Protein AF-A0A917TXV7-F1 (afdb_monomer_lite)

Structure (mmCIF, N/CA/C/O backbone):
data_AF-A0A917TXV7-F1
#
_entry.id   AF-A0A917TXV7-F1
#
loop_
_atom_site.group_PDB
_atom_site.id
_atom_site.type_symbol
_atom_site.label_atom_id
_atom_site.label_alt_id
_atom_site.label_comp_id
_atom_site.label_asym_id
_atom_site.label_entity_id
_atom_site.label_seq_id
_atom_site.pdbx_PDB_ins_code
_atom_site.Cartn_x
_atom_site.Cartn_y
_atom_site.Cartn_z
_atom_site.occupancy
_atom_site.B_iso_or_equiv
_atom_site.auth_seq_id
_atom_site.auth_comp_id
_atom_site.auth_asym_id
_atom_site.auth_atom_id
_atom_site.pdbx_PDB_model_num
ATOM 1 N N . MET A 1 1 ? 18.339 18.448 -22.336 1.00 46.38 1 MET A N 1
ATOM 2 C CA . MET A 1 1 ? 19.420 17.885 -21.497 1.0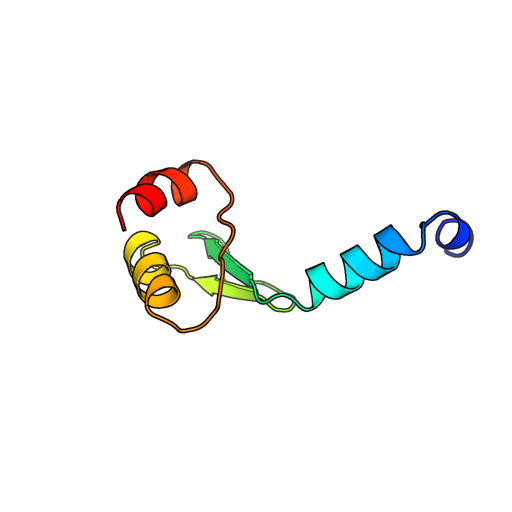0 46.38 1 MET A CA 1
ATOM 3 C C . MET A 1 1 ? 18.811 16.823 -20.574 1.00 46.38 1 MET A C 1
ATOM 5 O O . MET A 1 1 ? 18.547 17.099 -19.420 1.00 46.38 1 MET A O 1
ATOM 9 N N . PHE A 1 2 ? 18.467 15.650 -21.119 1.00 51.81 2 PHE A N 1
ATOM 10 C CA . PHE A 1 2 ? 17.732 14.569 -20.423 1.00 51.81 2 PHE A CA 1
ATOM 11 C C . PHE A 1 2 ? 18.217 13.180 -20.900 1.00 51.81 2 PHE A C 1
ATOM 13 O O . PHE A 1 2 ? 17.455 12.224 -20.948 1.00 51.81 2 PHE A O 1
ATOM 20 N N . GLY A 1 3 ? 19.478 13.086 -21.346 1.00 49.56 3 GLY A N 1
ATOM 21 C CA . GLY A 1 3 ? 19.971 11.949 -22.140 1.00 49.56 3 GLY A CA 1
ATOM 22 C C . GLY A 1 3 ? 21.256 11.278 -21.652 1.00 49.56 3 GLY A C 1
ATOM 23 O O . GLY A 1 3 ? 21.733 10.394 -22.342 1.00 49.56 3 GLY A O 1
ATOM 24 N N . LEU A 1 4 ? 21.825 11.667 -20.502 1.00 48.75 4 LEU A N 1
ATOM 25 C CA . LEU A 1 4 ? 23.138 11.164 -20.047 1.00 48.75 4 LEU A CA 1
ATOM 26 C C . LEU A 1 4 ? 23.106 10.326 -18.751 1.00 48.75 4 LEU A C 1
ATOM 28 O O . LEU A 1 4 ? 24.155 9.912 -18.278 1.00 48.75 4 LEU A O 1
ATOM 32 N N . TYR A 1 5 ? 21.930 10.033 -18.179 1.00 53.66 5 TYR A N 1
ATOM 33 C CA . TYR A 1 5 ? 21.812 9.217 -16.950 1.00 53.66 5 TYR A CA 1
ATOM 34 C C . TYR A 1 5 ? 21.272 7.799 -17.172 1.00 53.66 5 TYR A C 1
ATOM 36 O O . TYR A 1 5 ? 21.349 6.966 -16.274 1.00 53.66 5 TYR A O 1
ATOM 44 N N . ALA A 1 6 ? 20.703 7.506 -18.343 1.00 54.47 6 ALA A N 1
ATOM 45 C CA . ALA A 1 6 ? 20.102 6.197 -18.599 1.00 54.47 6 ALA A CA 1
ATOM 46 C C . ALA A 1 6 ? 21.152 5.091 -18.822 1.00 54.47 6 ALA A C 1
ATOM 48 O O . ALA A 1 6 ? 20.863 3.926 -18.570 1.00 54.47 6 ALA A O 1
ATOM 49 N N . GLU A 1 7 ? 22.367 5.453 -19.241 1.00 57.06 7 GLU A N 1
ATOM 50 C CA . GLU A 1 7 ? 23.433 4.510 -19.609 1.00 57.06 7 GLU A CA 1
ATOM 51 C C . GLU A 1 7 ? 24.144 3.871 -18.398 1.00 57.06 7 GLU A C 1
ATOM 53 O O . GLU A 1 7 ? 24.837 2.872 -18.550 1.00 57.06 7 GLU A O 1
ATOM 58 N N . TYR A 1 8 ? 23.918 4.381 -17.180 1.00 60.69 8 TYR A N 1
ATOM 59 C CA . TYR A 1 8 ? 24.504 3.841 -15.943 1.00 60.69 8 TYR A CA 1
ATOM 60 C C . TYR A 1 8 ? 23.565 2.945 -15.132 1.00 60.69 8 TYR A C 1
ATOM 62 O O . TYR A 1 8 ? 23.945 2.529 -14.038 1.00 60.69 8 TYR A O 1
ATOM 70 N N . ARG A 1 9 ? 22.357 2.631 -15.627 1.00 68.56 9 ARG A N 1
ATOM 71 C CA . ARG A 1 9 ? 21.515 1.653 -14.932 1.00 68.56 9 ARG A CA 1
ATOM 72 C C . ARG A 1 9 ? 21.899 0.243 -15.317 1.00 68.56 9 ARG A C 1
ATOM 74 O O . ARG A 1 9 ? 21.783 -0.144 -16.480 1.00 68.56 9 ARG A O 1
ATOM 81 N N . LEU A 1 10 ? 22.310 -0.538 -14.326 1.00 86.69 10 LEU A N 1
ATOM 82 C CA . LEU A 1 10 ? 22.618 -1.945 -14.542 1.00 86.69 10 LEU A CA 1
ATOM 83 C C . LEU A 1 10 ? 21.345 -2.671 -15.021 1.00 86.69 10 LEU A C 1
ATOM 85 O O . LEU A 1 10 ? 20.247 -2.325 -14.576 1.00 86.69 10 LEU A O 1
ATOM 89 N N . PRO A 1 11 ? 21.445 -3.701 -15.884 1.00 90.56 11 PRO A N 1
ATOM 90 C CA . PRO A 1 11 ? 20.279 -4.471 -16.325 1.00 90.56 11 PRO A CA 1
ATOM 91 C C . PRO A 1 11 ? 19.385 -4.937 -15.164 1.00 90.56 11 PRO A C 1
ATOM 93 O O . PRO A 1 11 ? 18.160 -4.875 -15.263 1.00 90.56 11 PRO A O 1
ATOM 96 N N . ALA A 1 12 ? 19.998 -5.293 -14.029 1.00 91.50 12 ALA A N 1
ATOM 97 C CA . ALA A 1 12 ? 19.303 -5.655 -12.797 1.00 91.50 12 ALA A CA 1
ATOM 98 C C . ALA A 1 12 ? 18.447 -4.513 -12.217 1.00 91.50 12 ALA A C 1
ATOM 100 O O . ALA A 1 12 ? 17.342 -4.757 -11.744 1.00 91.50 12 ALA A O 1
ATOM 101 N N . GLU A 1 13 ? 18.902 -3.261 -12.282 1.00 92.25 13 GLU A N 1
ATOM 102 C CA . GLU A 1 13 ? 18.140 -2.101 -11.802 1.00 92.25 13 GLU A CA 1
ATOM 103 C C . GLU A 1 13 ? 16.951 -1.794 -12.716 1.00 92.25 13 GLU A C 1
ATOM 105 O O . GLU A 1 13 ? 15.882 -1.403 -12.246 1.00 92.25 13 GLU A O 1
ATOM 110 N N . ILE A 1 14 ? 17.114 -1.993 -14.029 1.00 93.75 14 ILE A N 1
ATOM 111 C CA . ILE A 1 14 ? 16.025 -1.850 -15.003 1.00 93.75 14 ILE A CA 1
ATOM 112 C C . ILE A 1 14 ? 14.963 -2.921 -14.756 1.00 93.75 14 ILE A C 1
ATOM 114 O O . ILE A 1 14 ? 13.768 -2.612 -14.744 1.00 93.75 14 ILE A O 1
ATOM 118 N N . GLU A 1 15 ? 15.384 -4.168 -14.552 1.00 94.19 15 GLU A N 1
ATOM 119 C CA . GLU A 1 15 ? 14.482 -5.276 -14.256 1.00 94.19 15 GLU A CA 1
ATOM 120 C C . GLU A 1 15 ? 13.773 -5.082 -12.912 1.00 94.19 15 GLU A C 1
ATOM 122 O O . GLU A 1 15 ? 12.545 -5.179 -12.849 1.00 94.19 15 GLU A O 1
ATOM 127 N N . PHE A 1 16 ? 14.514 -4.714 -11.865 1.00 91.38 16 PHE A N 1
ATOM 128 C CA . PHE A 1 16 ? 13.953 -4.371 -10.562 1.00 91.38 16 PHE A CA 1
ATOM 129 C C . PHE A 1 16 ? 12.914 -3.255 -10.688 1.00 91.38 16 PHE A C 1
ATOM 131 O O . PHE A 1 16 ? 11.787 -3.408 -10.228 1.00 91.38 16 PHE A O 1
ATOM 138 N N . ALA A 1 17 ? 13.238 -2.161 -11.382 1.00 92.88 17 ALA A N 1
ATOM 139 C CA . ALA A 1 17 ? 12.317 -1.045 -11.564 1.00 92.88 17 ALA A CA 1
ATOM 140 C C . ALA A 1 17 ? 11.068 -1.415 -12.380 1.00 92.88 17 ALA A C 1
ATOM 142 O O . ALA A 1 17 ? 10.030 -0.775 -12.216 1.00 92.88 17 ALA A O 1
ATOM 143 N N . ARG A 1 18 ? 11.140 -2.400 -13.286 1.00 93.44 18 ARG A N 1
ATOM 144 C CA . ARG A 1 18 ? 9.956 -2.942 -13.977 1.00 93.44 18 ARG A CA 1
ATOM 145 C C . ARG A 1 18 ? 9.088 -3.727 -12.999 1.00 93.44 18 ARG A C 1
ATOM 147 O O . ARG A 1 18 ? 7.956 -3.321 -12.764 1.00 93.44 18 ARG A O 1
ATOM 154 N N . ARG A 1 19 ? 9.653 -4.745 -12.341 1.00 93.25 19 ARG A N 1
ATOM 155 C CA . ARG A 1 19 ? 8.929 -5.577 -11.362 1.00 93.25 19 ARG A CA 1
ATOM 156 C C . ARG A 1 19 ? 8.312 -4.740 -10.241 1.00 93.25 19 ARG A C 1
ATOM 158 O O . ARG A 1 19 ? 7.146 -4.916 -9.910 1.00 93.25 19 ARG A O 1
ATOM 165 N N . TRP A 1 20 ? 9.067 -3.781 -9.706 1.00 91.06 20 TRP A N 1
ATOM 166 C CA . TRP A 1 20 ? 8.586 -2.875 -8.669 1.00 91.06 20 TRP A CA 1
ATOM 167 C C . TRP A 1 20 ? 7.416 -2.021 -9.150 1.00 91.06 20 TRP A C 1
ATOM 169 O O . TRP A 1 20 ? 6.478 -1.812 -8.394 1.00 91.06 20 TRP A O 1
ATOM 179 N N . ARG A 1 21 ? 7.428 -1.519 -10.390 1.00 91.81 21 ARG A N 1
ATOM 180 C CA . ARG A 1 21 ? 6.307 -0.722 -10.919 1.00 91.81 21 ARG A CA 1
ATOM 181 C C . ARG A 1 21 ? 5.052 -1.560 -11.156 1.00 91.81 21 ARG A C 1
ATOM 183 O O . ARG A 1 21 ? 3.959 -1.045 -10.917 1.00 91.81 21 ARG A O 1
ATOM 190 N N . ASP A 1 22 ? 5.218 -2.808 -11.579 1.00 92.38 22 ASP A N 1
ATOM 191 C CA . ASP A 1 22 ? 4.117 -3.719 -11.915 1.00 92.38 22 ASP A CA 1
ATOM 192 C C . ASP A 1 22 ? 3.475 -4.362 -10.671 1.00 92.38 22 ASP A C 1
ATOM 194 O O . ASP A 1 22 ? 2.299 -4.716 -10.693 1.00 92.38 22 ASP A O 1
ATOM 198 N N . MET A 1 23 ? 4.209 -4.452 -9.558 1.00 90.69 23 MET A N 1
ATOM 199 C CA . MET A 1 23 ? 3.692 -4.953 -8.281 1.00 90.69 23 MET A CA 1
ATOM 200 C C . MET A 1 23 ? 2.534 -4.077 -7.752 1.00 90.69 23 MET A C 1
ATOM 202 O O . MET A 1 23 ? 2.745 -2.868 -7.579 1.00 90.69 23 MET A O 1
ATOM 206 N N . PRO A 1 24 ? 1.351 -4.650 -7.448 1.00 91.69 24 PRO A N 1
ATOM 207 C CA . PRO A 1 24 ? 0.245 -3.921 -6.827 1.00 91.69 24 PRO A CA 1
ATOM 208 C C . PRO A 1 24 ? 0.650 -3.297 -5.487 1.00 91.69 24 PRO A C 1
ATOM 210 O O . PRO A 1 24 ? 1.386 -3.908 -4.715 1.00 91.69 24 PRO A O 1
ATOM 213 N N . LYS A 1 25 ? 0.173 -2.080 -5.201 1.00 93.31 25 LYS A N 1
ATOM 214 C CA . LYS A 1 25 ? 0.447 -1.373 -3.937 1.00 93.31 25 LYS A CA 1
ATOM 215 C C . LYS A 1 25 ? -0.837 -0.990 -3.230 1.00 93.31 25 LYS A C 1
ATOM 217 O O . LYS A 1 25 ? -1.789 -0.531 -3.859 1.00 93.31 25 LYS A O 1
ATOM 222 N N . VAL A 1 26 ? -0.829 -1.112 -1.910 1.00 94.88 26 VAL A N 1
ATOM 223 C CA . VAL A 1 26 ? -1.874 -0.574 -1.041 1.00 94.88 26 VAL A CA 1
ATOM 224 C C . VAL A 1 26 ? -1.237 0.492 -0.169 1.00 94.88 26 VAL A C 1
ATOM 226 O O . VAL A 1 26 ? -0.258 0.228 0.525 1.00 94.88 26 VAL A O 1
ATOM 229 N N . VAL A 1 27 ? -1.757 1.712 -0.248 1.00 94.81 27 VAL A N 1
ATOM 230 C CA . VAL A 1 27 ? -1.274 2.844 0.546 1.00 94.81 27 VAL A CA 1
ATOM 231 C C . VAL A 1 27 ? -2.340 3.211 1.554 1.00 94.81 27 VAL A C 1
ATOM 233 O O . VAL A 1 27 ? -3.487 3.442 1.184 1.00 94.81 27 VAL A O 1
ATOM 236 N N . PHE A 1 28 ? -1.941 3.312 2.817 1.00 94.38 28 PHE A N 1
ATOM 237 C CA . PHE A 1 28 ? -2.795 3.789 3.893 1.00 94.38 28 PHE A CA 1
ATOM 238 C C . PHE A 1 28 ? -2.526 5.268 4.138 1.00 94.38 28 PHE A C 1
ATOM 240 O O . PHE A 1 28 ? -1.380 5.669 4.348 1.00 94.38 28 PHE A O 1
ATOM 247 N N . SER A 1 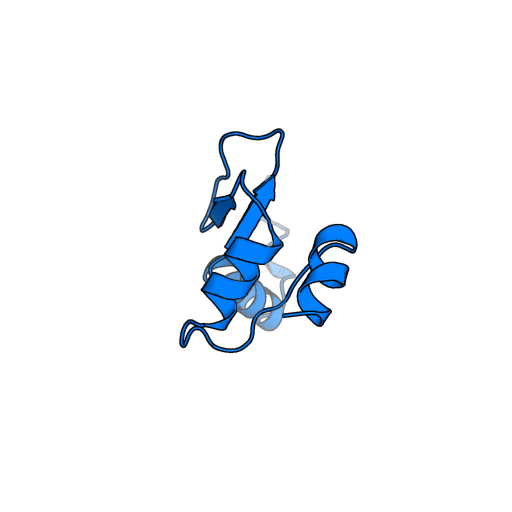29 ? -3.567 6.093 4.107 1.00 93.69 29 SER A N 1
ATOM 248 C CA . SER A 1 29 ? -3.441 7.503 4.470 1.00 93.69 29 SER A CA 1
ATOM 249 C C . SER A 1 29 ? -4.756 8.085 4.956 1.00 93.69 29 SER A C 1
ATOM 251 O O . SER A 1 29 ? -5.815 7.779 4.423 1.00 93.69 29 SER A O 1
ATOM 253 N N . SER A 1 30 ? -4.670 8.982 5.934 1.00 93.00 30 SER A N 1
ATOM 254 C CA . SER A 1 30 ? -5.793 9.779 6.426 1.00 93.00 30 SER A CA 1
ATOM 255 C C . SER A 1 30 ? -5.848 11.189 5.829 1.00 93.00 30 SER A C 1
ATOM 257 O O . SER A 1 30 ? -6.818 11.905 6.063 1.00 93.00 30 SER A O 1
ATOM 259 N N . THR A 1 31 ? -4.816 11.616 5.092 1.00 94.38 31 THR A N 1
ATOM 260 C CA . THR A 1 31 ? -4.647 13.021 4.678 1.00 94.38 31 THR A CA 1
ATOM 261 C C . THR A 1 31 ? -4.705 13.235 3.174 1.00 94.38 31 THR A C 1
ATOM 263 O O . THR A 1 31 ? -5.108 14.314 2.740 1.00 94.38 31 THR A O 1
ATOM 266 N N . ILE A 1 32 ? -4.330 12.238 2.371 1.00 94.06 32 ILE A N 1
ATOM 267 C CA . ILE A 1 32 ? -4.483 12.299 0.914 1.00 94.06 32 ILE A CA 1
ATOM 268 C C . ILE A 1 32 ? -5.773 11.601 0.495 1.00 94.06 32 ILE A C 1
ATOM 270 O O . ILE A 1 32 ? -6.179 10.609 1.094 1.00 94.06 32 ILE A O 1
ATOM 274 N N . SER A 1 33 ? -6.407 12.124 -0.550 1.00 90.31 33 SER A N 1
ATOM 275 C CA . SER A 1 33 ? -7.616 11.553 -1.154 1.00 90.31 33 SER A CA 1
ATOM 276 C C . SER A 1 33 ? -7.346 10.855 -2.486 1.00 90.31 33 SER A C 1
ATOM 278 O O . SER A 1 33 ? -8.201 10.127 -2.984 1.00 90.31 33 SER A O 1
ATOM 280 N N . THR A 1 34 ? -6.160 11.054 -3.061 1.00 91.31 34 THR A N 1
ATOM 281 C CA . THR A 1 34 ? -5.746 10.467 -4.335 1.00 91.31 34 THR A CA 1
ATOM 282 C C . THR A 1 34 ? -4.323 9.946 -4.229 1.00 91.31 34 THR A C 1
ATOM 284 O O . THR A 1 34 ? -3.444 10.639 -3.715 1.00 91.31 34 THR A O 1
ATOM 287 N N . ALA A 1 35 ? -4.091 8.748 -4.754 1.00 90.69 35 ALA A N 1
ATOM 288 C CA . ALA A 1 35 ? -2.762 8.211 -4.994 1.00 90.69 35 ALA A CA 1
ATOM 289 C C . ALA A 1 35 ? -2.661 7.847 -6.476 1.00 90.69 35 ALA A C 1
ATOM 291 O O . ALA A 1 35 ? -3.545 7.176 -7.009 1.00 90.69 35 ALA A O 1
ATOM 292 N N . ASP A 1 36 ? -1.600 8.305 -7.131 1.00 87.25 36 ASP A N 1
ATOM 293 C CA . ASP A 1 36 ? -1.301 7.926 -8.507 1.00 87.25 36 ASP A CA 1
ATOM 294 C C . ASP A 1 36 ? -0.566 6.581 -8.569 1.00 87.25 36 ASP A C 1
ATOM 296 O O . ASP A 1 36 ? -0.001 6.116 -7.580 1.00 87.25 36 ASP A O 1
ATOM 300 N N . TRP A 1 37 ? -0.525 6.016 -9.781 1.00 84.44 37 TRP A N 1
ATOM 301 C CA . TRP A 1 37 ? 0.289 4.864 -10.192 1.00 84.44 37 TRP A CA 1
ATOM 302 C C . TRP A 1 37 ? 0.055 3.554 -9.423 1.00 84.44 37 TRP A C 1
ATOM 304 O O . TRP A 1 37 ? 0.489 3.427 -8.286 1.00 84.44 37 TRP A O 1
ATOM 314 N N . ASN A 1 38 ? -0.491 2.522 -10.086 1.00 90.25 38 ASN A N 1
ATOM 315 C CA . ASN A 1 38 ? -0.604 1.114 -9.629 1.00 90.25 38 ASN A CA 1
ATOM 316 C C . ASN A 1 38 ? -0.814 0.914 -8.108 1.00 90.25 38 ASN A C 1
ATOM 318 O O . ASN A 1 38 ? -0.241 0.016 -7.485 1.00 90.25 38 ASN A O 1
ATOM 322 N N . THR A 1 39 ? -1.603 1.805 -7.513 1.00 94.00 39 THR A N 1
ATOM 323 C CA . THR A 1 39 ? -1.789 1.929 -6.074 1.00 94.00 39 THR A CA 1
ATOM 324 C C . THR A 1 39 ? -3.271 2.044 -5.797 1.00 94.00 39 THR A C 1
ATOM 32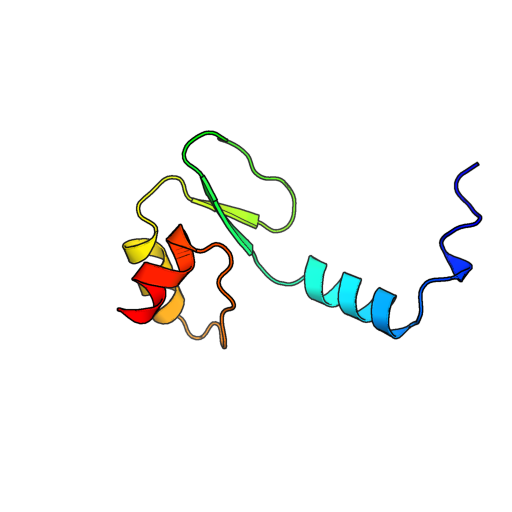6 O O . THR A 1 39 ? -3.984 2.797 -6.458 1.00 94.00 39 THR A O 1
ATOM 329 N N . ARG A 1 40 ? -3.726 1.321 -4.781 1.00 93.94 40 ARG A N 1
ATOM 330 C CA . ARG A 1 40 ? -5.036 1.509 -4.178 1.00 93.94 40 ARG 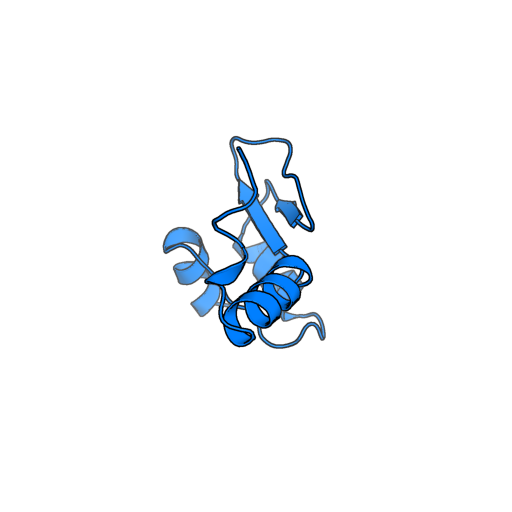A CA 1
ATOM 331 C C . ARG A 1 40 ? -4.865 2.234 -2.854 1.00 93.94 40 ARG A C 1
ATOM 333 O O . ARG A 1 40 ? -4.166 1.757 -1.962 1.00 93.94 40 ARG A O 1
ATOM 340 N N . LEU A 1 41 ? -5.501 3.391 -2.743 1.00 95.25 41 LEU A N 1
ATOM 341 C CA . LEU A 1 41 ? -5.524 4.165 -1.512 1.00 95.25 41 LEU A CA 1
ATOM 342 C C . LEU A 1 41 ? -6.588 3.608 -0.560 1.00 95.25 41 LEU A C 1
ATOM 344 O O . LEU A 1 41 ? -7.716 3.338 -0.972 1.00 95.25 41 LEU A O 1
ATOM 348 N N . VAL A 1 42 ? -6.228 3.470 0.712 1.00 95.38 42 VAL A N 1
ATOM 349 C CA . VAL A 1 42 ? -7.107 3.041 1.798 1.00 95.38 42 VAL A CA 1
ATOM 350 C C . VAL A 1 42 ? -7.070 4.100 2.891 1.00 95.38 42 VAL A C 1
ATOM 352 O O . VAL A 1 42 ? -6.017 4.424 3.435 1.00 95.38 42 VAL A O 1
ATOM 355 N N . THR A 1 43 ? -8.239 4.651 3.202 1.00 93.25 43 THR A N 1
ATOM 356 C CA . THR A 1 43 ? -8.421 5.657 4.261 1.00 93.25 43 THR A CA 1
ATOM 357 C C . THR A 1 43 ? -8.999 5.068 5.549 1.00 93.25 43 THR A C 1
ATOM 359 O O . THR A 1 43 ? -9.153 5.780 6.538 1.00 93.25 43 THR A O 1
ATOM 362 N N . GLY A 1 44 ? -9.345 3.777 5.526 1.00 87.75 44 GLY A N 1
ATOM 363 C CA . GLY A 1 44 ? -9.908 3.037 6.650 1.00 87.75 44 GLY A CA 1
ATOM 364 C C . GLY A 1 44 ? -8.857 2.382 7.546 1.00 87.75 44 GLY A C 1
ATOM 365 O O . GLY A 1 44 ? -7.667 2.683 7.479 1.00 87.75 44 GLY A O 1
ATOM 366 N N . ASP A 1 45 ? -9.331 1.467 8.387 1.00 91.38 45 ASP A N 1
ATOM 367 C CA . ASP A 1 45 ? -8.508 0.732 9.342 1.00 91.38 45 ASP A CA 1
ATOM 368 C C . ASP A 1 45 ? -7.494 -0.200 8.653 1.00 91.38 45 ASP A C 1
ATOM 370 O O . ASP A 1 45 ? -7.839 -0.990 7.769 1.00 91.38 45 ASP A O 1
ATOM 374 N N . ALA A 1 46 ? -6.233 -0.108 9.082 1.00 91.50 46 ALA A N 1
ATOM 375 C CA . ALA A 1 46 ? -5.141 -0.867 8.487 1.00 91.50 46 ALA A CA 1
ATOM 376 C C . ALA A 1 46 ? -5.222 -2.362 8.810 1.00 91.50 46 ALA A C 1
ATOM 378 O O . ALA A 1 46 ? -4.986 -3.181 7.925 1.00 91.50 46 ALA A O 1
ATOM 379 N N . VAL A 1 47 ? -5.593 -2.726 10.042 1.00 92.44 47 VAL A N 1
ATOM 380 C CA . VAL A 1 47 ? -5.660 -4.128 10.489 1.00 92.44 47 VAL A CA 1
ATOM 381 C C . VAL A 1 47 ? -6.700 -4.891 9.677 1.00 92.44 47 VAL A C 1
ATOM 383 O O . VAL A 1 47 ? -6.420 -5.969 9.154 1.00 92.44 47 VAL A O 1
ATOM 386 N N . THR A 1 48 ? -7.881 -4.300 9.512 1.00 93.75 48 THR A N 1
ATOM 387 C CA . THR A 1 48 ? -8.989 -4.863 8.737 1.00 93.75 48 THR A CA 1
ATOM 388 C C . THR A 1 48 ? -8.562 -5.151 7.303 1.00 93.75 48 THR A C 1
ATOM 390 O O . THR A 1 48 ? -8.788 -6.246 6.788 1.00 93.75 48 THR A O 1
ATOM 393 N N . GLU A 1 49 ? -7.911 -4.187 6.653 1.00 93.81 49 GLU A N 1
ATOM 394 C CA . GLU A 1 49 ? -7.506 -4.345 5.262 1.00 93.81 49 GLU A CA 1
ATOM 395 C C . GLU A 1 49 ? -6.332 -5.314 5.095 1.00 93.81 49 GLU A C 1
ATOM 397 O O . GLU A 1 49 ? -6.343 -6.122 4.169 1.00 93.81 49 GLU A O 1
ATOM 402 N N . ILE A 1 50 ? -5.344 -5.285 5.994 1.00 92.25 50 ILE A N 1
ATOM 403 C CA . ILE A 1 50 ? -4.235 -6.249 5.9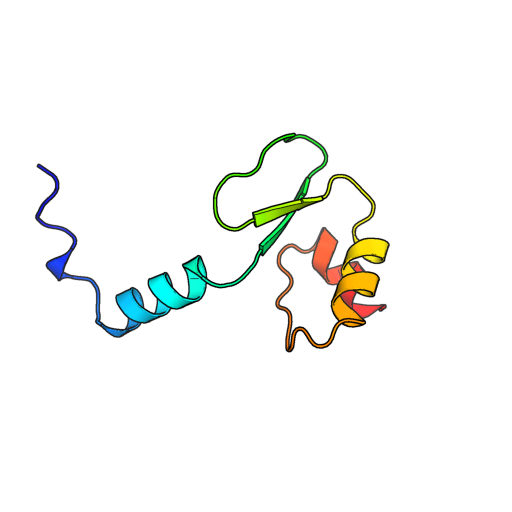95 1.00 92.25 50 ILE A CA 1
ATOM 404 C C . ILE A 1 50 ? -4.775 -7.668 6.191 1.00 92.25 50 ILE A C 1
ATOM 406 O O . ILE A 1 50 ? -4.381 -8.568 5.456 1.00 92.25 50 ILE A O 1
ATOM 410 N N . THR A 1 51 ? -5.720 -7.866 7.113 1.00 93.12 51 THR A N 1
ATOM 411 C CA . THR A 1 51 ? -6.376 -9.165 7.344 1.00 93.12 51 THR A CA 1
ATOM 412 C C . THR A 1 51 ? -7.101 -9.644 6.090 1.00 93.12 51 THR A C 1
ATOM 414 O O . THR A 1 51 ? -6.961 -10.797 5.684 1.00 93.12 51 THR A O 1
ATOM 417 N N . ARG A 1 52 ? -7.842 -8.744 5.431 1.00 93.06 52 ARG A N 1
ATOM 418 C CA . ARG A 1 52 ? -8.537 -9.039 4.175 1.00 93.06 52 ARG A CA 1
ATOM 419 C C . ARG A 1 52 ? -7.558 -9.471 3.080 1.00 93.06 52 ARG A C 1
ATOM 421 O O . ARG A 1 52 ? -7.824 -10.459 2.412 1.00 93.06 52 ARG A O 1
ATOM 428 N N . LEU A 1 53 ? -6.435 -8.762 2.925 1.00 92.31 53 LEU A N 1
ATOM 429 C CA . LEU A 1 53 ? -5.392 -9.083 1.942 1.00 92.31 53 LEU A CA 1
ATOM 430 C C . LEU A 1 53 ? -4.679 -10.403 2.252 1.00 92.31 53 LEU A C 1
ATOM 432 O O . LEU A 1 53 ? -4.443 -11.185 1.340 1.00 92.31 53 LEU A O 1
ATOM 436 N N . LYS A 1 54 ? -4.368 -10.680 3.525 1.00 90.00 54 LYS A N 1
ATOM 437 C CA . LYS A 1 54 ? -3.757 -11.954 3.944 1.00 90.00 54 LYS A CA 1
ATOM 438 C C . LYS A 1 54 ? -4.654 -13.164 3.668 1.00 90.00 54 LYS A C 1
ATOM 440 O O . LYS A 1 54 ? -4.139 -14.263 3.498 1.00 90.00 54 LYS A O 1
ATOM 445 N N . ALA A 1 55 ? -5.972 -12.973 3.639 1.00 92.75 55 ALA A N 1
ATOM 446 C CA . ALA A 1 55 ? -6.929 -14.029 3.322 1.00 92.75 55 ALA A CA 1
ATOM 447 C C . ALA A 1 55 ? -7.052 -14.325 1.812 1.00 92.75 55 ALA A C 1
ATOM 449 O O . ALA A 1 55 ? -7.714 -15.292 1.439 1.00 92.75 55 ALA A O 1
ATOM 450 N N . GLU A 1 56 ? -6.460 -13.500 0.942 1.00 88.62 56 GLU A N 1
ATOM 451 C CA . GLU A 1 56 ? -6.423 -13.727 -0.505 1.00 88.62 56 GLU A CA 1
ATOM 452 C C . GLU A 1 56 ? -5.247 -14.641 -0.902 1.00 88.62 56 GLU A C 1
ATOM 454 O O . GLU A 1 56 ? -4.218 -14.682 -0.234 1.00 88.62 56 GLU A O 1
ATOM 459 N N . ASP A 1 57 ? -5.332 -15.293 -2.068 1.00 80.50 57 ASP A N 1
ATOM 460 C CA . ASP A 1 57 ? -4.249 -16.120 -2.641 1.00 80.50 57 ASP A CA 1
ATOM 461 C C . ASP A 1 57 ? -3.077 -15.284 -3.223 1.00 80.50 57 ASP A C 1
ATOM 463 O O . ASP A 1 57 ? -2.326 -15.742 -4.086 1.00 80.50 57 ASP A O 1
ATOM 467 N N . GLY A 1 58 ? -2.919 -14.028 -2.786 1.00 76.69 58 GLY A N 1
ATOM 468 C CA . GLY A 1 58 ? -2.054 -13.004 -3.391 1.00 76.69 58 GLY A CA 1
ATOM 469 C C . GLY A 1 58 ? -0.542 -13.229 -3.254 1.00 76.69 58 GLY A C 1
ATOM 470 O O . GLY A 1 58 ? 0.243 -12.439 -3.779 1.00 76.69 58 GLY A O 1
ATOM 471 N N . GLY A 1 59 ? -0.122 -14.306 -2.589 1.00 85.69 59 GLY A N 1
ATOM 472 C CA . GLY A 1 59 ? 1.280 -14.604 -2.314 1.00 85.69 59 GLY A CA 1
ATOM 473 C C . GLY A 1 59 ? 1.870 -13.750 -1.182 1.00 85.69 59 GLY A C 1
ATOM 474 O O . GLY A 1 59 ? 1.137 -13.107 -0.433 1.00 85.69 59 GLY A O 1
ATOM 475 N N . PRO A 1 60 ? 3.204 -13.772 -1.010 1.00 88.94 60 PRO A N 1
ATOM 476 C CA . PRO A 1 60 ? 3.875 -13.015 0.043 1.00 88.94 60 PRO A CA 1
ATOM 477 C C . PRO A 1 60 ? 3.631 -11.507 -0.084 1.00 88.94 60 PRO A C 1
ATOM 479 O O . PRO A 1 60 ? 3.685 -10.955 -1.183 1.00 88.94 60 PRO A O 1
ATOM 482 N N . MET A 1 61 ? 3.417 -10.843 1.052 1.00 91.00 61 MET A N 1
ATOM 483 C CA . MET A 1 61 ? 3.188 -9.403 1.133 1.00 91.00 61 MET A CA 1
ATOM 484 C C . MET A 1 61 ? 4.248 -8.748 2.016 1.00 91.00 61 MET A C 1
ATOM 486 O O . MET A 1 61 ? 4.413 -9.126 3.175 1.00 91.00 61 MET A O 1
ATOM 490 N N . ASP A 1 62 ? 4.910 -7.726 1.477 1.00 92.12 62 ASP A N 1
ATOM 491 C CA . ASP A 1 62 ? 5.823 -6.872 2.231 1.00 92.12 62 ASP A CA 1
ATOM 492 C C . ASP A 1 62 ? 5.061 -5.685 2.834 1.00 92.12 62 ASP A C 1
ATOM 494 O O . ASP A 1 62 ? 4.245 -5.045 2.164 1.00 92.12 62 ASP A O 1
ATOM 498 N N . ILE A 1 63 ? 5.347 -5.362 4.098 1.00 92.62 63 ILE A N 1
ATOM 499 C CA . ILE A 1 63 ? 4.698 -4.265 4.826 1.00 92.62 63 ILE A CA 1
ATOM 500 C C . ILE A 1 63 ? 5.749 -3.247 5.258 1.00 92.62 63 ILE A C 1
ATOM 502 O O . ILE A 1 63 ? 6.744 -3.579 5.900 1.00 92.62 63 ILE A O 1
ATOM 506 N N . GLY A 1 64 ? 5.520 -1.984 4.894 1.00 91.38 64 GLY A N 1
ATOM 507 C CA . GLY A 1 64 ? 6.407 -0.869 5.207 1.00 91.38 64 GLY A CA 1
ATOM 508 C C . GLY A 1 64 ? 5.811 0.096 6.231 1.00 91.38 64 GLY A C 1
ATOM 509 O O . GLY A 1 64 ? 4.626 0.411 6.184 1.00 91.38 64 GLY A O 1
ATOM 510 N N . GLY A 1 65 ? 6.668 0.632 7.102 1.00 89.69 65 GLY A N 1
ATOM 511 C CA . GLY A 1 65 ? 6.311 1.625 8.118 1.00 89.69 65 GLY A CA 1
ATOM 512 C C . GLY A 1 65 ? 5.963 0.992 9.465 1.00 89.69 65 GLY A C 1
ATOM 513 O O . GLY A 1 65 ? 5.147 0.082 9.542 1.00 89.69 65 GLY A O 1
ATOM 514 N N . ALA A 1 66 ? 6.565 1.498 10.544 1.00 89.00 66 ALA A N 1
ATOM 515 C CA . ALA A 1 66 ? 6.457 0.890 11.875 1.00 89.00 66 ALA A CA 1
ATOM 516 C C . ALA A 1 66 ? 5.005 0.778 12.372 1.00 89.00 66 ALA A C 1
ATOM 518 O O . ALA A 1 66 ? 4.618 -0.252 12.912 1.00 89.00 66 ALA A O 1
ATOM 519 N N . THR A 1 67 ? 4.187 1.806 12.130 1.00 88.94 67 THR A N 1
ATOM 520 C CA . THR A 1 67 ? 2.773 1.830 12.534 1.00 88.94 67 THR A CA 1
ATOM 521 C C . THR A 1 67 ? 1.922 0.791 11.804 1.00 88.94 67 THR A C 1
ATOM 523 O O . THR A 1 67 ? 0.930 0.337 12.358 1.00 88.94 67 THR A O 1
ATOM 526 N N . LEU A 1 68 ? 2.289 0.422 10.572 1.00 89.69 68 LEU A N 1
ATOM 527 C CA . LEU A 1 68 ? 1.579 -0.597 9.792 1.00 89.69 68 LEU A CA 1
ATOM 528 C C . LEU A 1 68 ? 2.128 -2.001 10.062 1.00 89.69 68 LEU A C 1
ATOM 530 O O . LEU A 1 68 ? 1.361 -2.954 10.089 1.00 89.69 68 LEU A O 1
ATOM 534 N N . ALA A 1 69 ? 3.441 -2.122 10.275 1.00 88.31 69 ALA A N 1
ATOM 535 C CA . ALA A 1 69 ? 4.101 -3.398 10.526 1.00 88.31 69 ALA A CA 1
ATOM 536 C C . ALA A 1 69 ? 3.747 -3.979 11.903 1.00 88.31 69 ALA A C 1
ATOM 538 O O . ALA A 1 69 ? 3.411 -5.151 11.983 1.00 88.31 69 ALA A O 1
ATOM 539 N N . ALA A 1 70 ? 3.744 -3.159 12.961 1.00 87.06 70 ALA A N 1
ATOM 540 C CA . ALA A 1 70 ? 3.450 -3.624 14.319 1.00 87.06 70 ALA A CA 1
ATOM 541 C C . ALA A 1 70 ? 2.117 -4.399 14.447 1.00 87.06 70 ALA A C 1
ATOM 543 O O . ALA A 1 70 ? 2.142 -5.518 14.949 1.00 87.06 70 ALA A O 1
ATOM 544 N N . PRO A 1 71 ? 0.966 -3.890 13.966 1.00 83.50 71 PRO A N 1
ATOM 545 C CA . PRO A 1 71 ? -0.284 -4.650 14.021 1.00 83.50 71 PRO A CA 1
ATOM 546 C C . PRO A 1 71 ? -0.34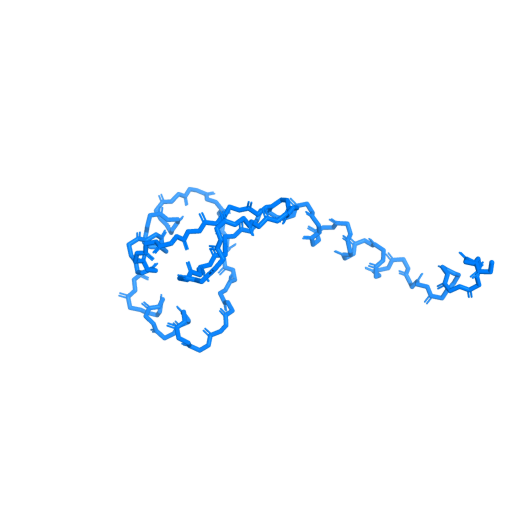6 -5.809 13.016 1.00 83.50 71 PRO A C 1
ATOM 548 O O . PRO A 1 71 ? -1.172 -6.704 13.161 1.00 83.50 71 PRO A O 1
ATOM 551 N N . ALA A 1 72 ? 0.491 -5.810 11.976 1.00 80.50 72 ALA A N 1
ATOM 552 C CA . ALA A 1 72 ? 0.490 -6.883 10.989 1.00 80.50 72 ALA A CA 1
ATOM 553 C C . ALA A 1 72 ? 1.087 -8.193 11.520 1.00 80.50 72 ALA A C 1
ATOM 555 O O . ALA A 1 72 ? 0.786 -9.247 10.960 1.00 80.50 72 ALA A O 1
ATOM 556 N N . ASP A 1 73 ? 1.902 -8.137 12.575 1.00 76.88 73 ASP A N 1
ATOM 557 C CA . ASP A 1 73 ? 2.434 -9.317 13.267 1.00 76.88 73 ASP A CA 1
ATOM 558 C C . ASP A 1 73 ? 1.348 -10.061 14.071 1.00 76.88 73 ASP A C 1
ATOM 560 O O . ASP A 1 73 ? 1.537 -11.215 14.454 1.00 76.88 73 ASP A O 1
ATOM 564 N N . GLU A 1 74 ? 0.205 -9.413 14.318 1.00 68.81 74 GLU A N 1
ATOM 565 C CA . GLU A 1 74 ? -0.891 -9.938 15.140 1.00 68.81 74 GLU A CA 1
ATOM 566 C C . GLU A 1 74 ? -1.987 -10.660 14.332 1.00 68.81 74 GLU A C 1
ATOM 568 O O . GLU A 1 74 ? -2.885 -11.256 14.932 1.00 68.81 74 GLU A O 1
ATOM 573 N N . VAL A 1 75 ? -1.933 -10.611 12.993 1.00 63.03 75 VAL A N 1
ATOM 574 C CA . VAL A 1 75 ? -2.982 -11.131 12.086 1.00 63.03 75 VAL A CA 1
ATOM 575 C C . VAL A 1 75 ? -2.510 -12.216 11.135 1.00 63.03 75 VAL A C 1
ATOM 577 O O . VAL A 1 75 ? -1.327 -12.190 10.732 1.00 63.03 75 VAL A O 1
#

Sequence (75 aa):
MFGLYAEYRLPAEIEFARRWRDMPKVVFSSTISTADWNTRLVTGDAVTEITRLKAEDGGPMDIGGATLAAPADEV

Organism: NCBI:txid1763543

pLDDT: mean 85.66, std 12.92, range [46.38, 95.38]

Secondary structure (DSSP, 8-state):
---SSGGG--HHHHHHHHHHHHS-EEEE-SS-S---SSEEEE-S-HHHHHHHHHTSS-------SHHHHHHHTT-

InterPro domains:
  IPR024072 Dihydrofolate reductase-like domain superfamily [G3DSA:3.40.430.10] (4-72)
  IPR024072 Dihydrofolate reductase-like domain superfamily [SSF53597] (18-70)

Radius of gyration: 16.15 Å; chains: 1; bounding box: 34×34×37 Å

Foldseek 3Di:
DPPPPPVPQDPVNVVVVVVVQCDAEEAEDCPDPDDDGNYDYDPDDLLVVLVVVVPDPSPDDDDDDPVNVVSNVVD